Protein AF-A0A1Z8MRK0-F1 (afdb_monomer)

pLDDT: mean 93.32, std 7.3, range [54.5, 98.5]

Mean predicted aligned error: 3.48 Å

Structure (mmCIF, N/CA/C/O backbone):
data_AF-A0A1Z8MRK0-F1
#
_entry.id   AF-A0A1Z8MRK0-F1
#
loop_
_atom_site.group_PDB
_atom_site.id
_atom_site.type_symbol
_atom_site.label_atom_id
_atom_site.label_alt_id
_atom_site.label_comp_id
_atom_site.label_asym_id
_atom_site.label_entity_id
_atom_site.label_seq_id
_atom_site.pdbx_PDB_ins_code
_atom_site.Cartn_x
_atom_site.Cartn_y
_atom_site.Cartn_z
_atom_site.occupancy
_atom_site.B_iso_or_equiv
_atom_site.auth_seq_id
_atom_site.auth_comp_id
_atom_site.auth_asym_id
_atom_site.auth_atom_id
_atom_site.pdbx_PDB_model_num
ATOM 1 N N . GLU A 1 1 ? 5.544 4.810 13.541 1.00 62.00 1 GLU A N 1
ATOM 2 C CA . GLU A 1 1 ? 4.355 5.685 13.373 1.00 62.00 1 GLU A CA 1
ATOM 3 C C . GLU A 1 1 ? 3.228 5.162 14.266 1.00 62.00 1 GLU A C 1
ATOM 5 O O . GLU A 1 1 ? 3.215 3.973 14.535 1.00 62.00 1 GLU A O 1
ATOM 10 N N . GLY A 1 2 ? 2.352 6.009 14.820 1.00 85.94 2 GLY A N 1
ATOM 11 C CA . GLY A 1 2 ? 1.358 5.625 15.846 1.00 85.94 2 GLY A CA 1
ATOM 12 C C . GLY A 1 2 ? 0.145 4.829 15.343 1.00 85.94 2 GLY A C 1
ATOM 13 O O . GLY A 1 2 ? -0.952 5.035 15.851 1.00 85.94 2 GLY A O 1
ATOM 14 N N . VAL A 1 3 ? 0.339 3.985 14.330 1.00 91.44 3 VAL A N 1
ATOM 15 C CA . VAL A 1 3 ? -0.700 3.213 13.640 1.00 91.44 3 VAL A CA 1
ATOM 16 C C . VAL A 1 3 ? -0.218 1.774 13.502 1.00 91.44 3 VAL A C 1
ATOM 18 O O . VAL A 1 3 ? 0.935 1.555 13.130 1.00 91.44 3 VAL A O 1
ATOM 21 N N . ALA A 1 4 ? -1.094 0.812 13.773 1.00 93.50 4 ALA A N 1
ATOM 22 C CA . ALA A 1 4 ? -0.835 -0.6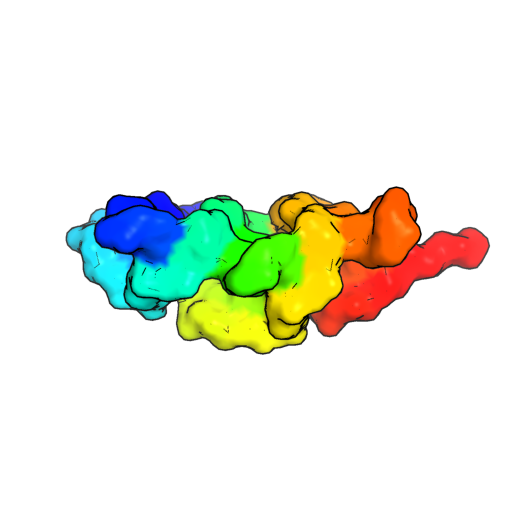11 13.579 1.00 93.50 4 ALA A CA 1
ATOM 23 C C . ALA A 1 4 ? -1.803 -1.188 12.539 1.00 93.50 4 ALA A C 1
ATOM 25 O O . ALA A 1 4 ? -2.945 -0.742 12.439 1.00 93.50 4 ALA A O 1
ATOM 26 N N . HIS A 1 5 ? -1.344 -2.167 11.761 1.00 94.31 5 HIS A N 1
ATOM 27 C CA . HIS A 1 5 ? -2.209 -2.953 10.885 1.00 94.31 5 HIS A CA 1
ATOM 28 C C . HIS A 1 5 ? -2.801 -4.107 11.697 1.00 94.31 5 HIS A C 1
ATOM 30 O O . HIS A 1 5 ? -2.119 -4.692 12.539 1.00 94.31 5 HIS A O 1
ATOM 36 N N . VAL A 1 6 ? -4.076 -4.408 11.475 1.00 97.31 6 VAL A N 1
ATOM 37 C CA . VAL A 1 6 ? -4.813 -5.452 12.196 1.00 97.31 6 VAL A CA 1
ATOM 38 C C . VAL A 1 6 ? -5.628 -6.272 11.209 1.00 97.31 6 VAL A C 1
ATOM 40 O O . VAL A 1 6 ? -6.127 -5.727 10.223 1.00 97.31 6 VAL A O 1
ATOM 43 N N . LYS A 1 7 ? -5.761 -7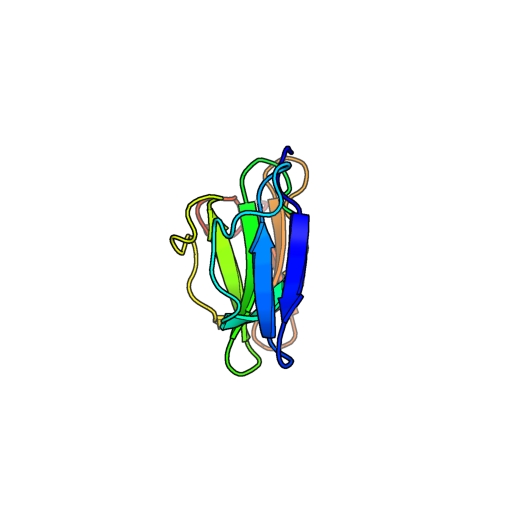.574 11.468 1.00 97.50 7 LYS A N 1
ATOM 44 C CA . LYS A 1 7 ? -6.574 -8.482 10.658 1.00 97.50 7 LYS A CA 1
ATOM 45 C C . LYS A 1 7 ? -7.878 -8.802 11.385 1.00 97.50 7 LYS A C 1
ATOM 47 O O . LYS A 1 7 ? -7.842 -9.305 12.503 1.00 97.50 7 LYS A O 1
ATOM 52 N N . VAL A 1 8 ? -9.009 -8.523 10.742 1.00 96.81 8 VAL A N 1
ATOM 53 C CA . VAL A 1 8 ? -10.367 -8.812 11.234 1.00 96.81 8 VAL A CA 1
ATOM 54 C C . VAL A 1 8 ? -11.131 -9.487 10.098 1.00 96.81 8 VAL A C 1
ATOM 56 O O . VAL A 1 8 ? -11.072 -9.012 8.966 1.00 96.81 8 VAL A O 1
ATOM 59 N N . ASP A 1 9 ? -11.776 -10.621 10.375 1.00 95.50 9 ASP A N 1
ATOM 60 C CA . ASP A 1 9 ? -12.570 -11.391 9.400 1.00 95.50 9 ASP A CA 1
ATOM 61 C C . ASP A 1 9 ? -11.841 -11.678 8.077 1.00 95.50 9 ASP A C 1
ATOM 63 O O . ASP A 1 9 ? -12.386 -11.588 6.980 1.00 95.50 9 ASP A O 1
ATOM 67 N N . GLY A 1 10 ? -10.548 -11.997 8.169 1.00 95.88 10 GLY A N 1
ATOM 68 C CA . GLY A 1 10 ? -9.731 -12.333 7.004 1.00 95.88 10 GLY A CA 1
ATOM 69 C C . GLY A 1 10 ? -9.176 -11.132 6.231 1.00 95.88 10 GLY A C 1
ATOM 70 O O . GLY A 1 10 ? -8.278 -11.332 5.415 1.00 95.88 10 GLY A O 1
ATOM 71 N N . LYS A 1 11 ? -9.620 -9.905 6.523 1.00 98.12 11 LYS A N 1
ATOM 72 C CA . LYS A 1 11 ? -9.170 -8.671 5.866 1.00 98.12 11 LYS A CA 1
ATOM 73 C C . LYS A 1 11 ? -8.317 -7.816 6.795 1.00 98.12 11 LYS A C 1
ATOM 75 O O . LYS A 1 11 ? -8.473 -7.839 8.014 1.00 98.12 11 LYS A O 1
ATOM 80 N N . TRP A 1 12 ? -7.417 -7.038 6.214 1.00 98.25 12 TRP A N 1
ATOM 81 C CA . TRP A 1 12 ? -6.552 -6.114 6.930 1.00 98.25 12 TRP A CA 1
ATOM 82 C C . TRP A 1 12 ? -7.093 -4.690 6.906 1.00 98.25 12 TRP A C 1
ATOM 84 O O . TRP A 1 12 ? -7.596 -4.206 5.888 1.00 98.25 12 TRP A O 1
ATOM 94 N N . GLY A 1 13 ? -6.953 -4.019 8.044 1.00 97.75 13 GLY A N 1
ATOM 95 C CA . GLY A 1 13 ? -7.226 -2.604 8.252 1.00 97.75 13 GLY A CA 1
ATOM 96 C C . GLY A 1 13 ? -6.154 -1.980 9.140 1.00 97.75 13 GLY A C 1
ATOM 97 O O . GLY A 1 13 ? -5.114 -2.588 9.400 1.00 97.75 13 GLY A O 1
ATOM 98 N N . TYR A 1 14 ? -6.411 -0.768 9.623 1.00 98.06 14 TYR A N 1
ATOM 99 C CA . TYR A 1 14 ? -5.470 -0.024 10.455 1.00 98.06 14 TYR A CA 1
ATOM 100 C C . TYR A 1 14 ? -6.160 0.597 11.661 1.00 98.06 14 TYR A C 1
ATOM 102 O O . TYR A 1 14 ? -7.234 1.185 11.526 1.00 98.06 14 TYR A O 1
ATOM 110 N N . ILE A 1 15 ? -5.506 0.513 12.816 1.00 96.94 15 ILE A N 1
ATOM 111 C CA . ILE A 1 15 ? -5.970 1.050 14.097 1.00 96.94 15 ILE A CA 1
ATOM 112 C C . ILE A 1 15 ? -4.969 2.053 14.671 1.00 96.94 15 ILE A C 1
ATOM 114 O O . ILE A 1 15 ? -3.761 1.967 14.427 1.00 96.94 15 ILE A O 1
ATOM 118 N N . ASP A 1 16 ? -5.473 3.012 15.441 1.00 94.62 16 ASP A N 1
ATOM 119 C CA . ASP A 1 16 ? -4.647 3.884 16.271 1.00 94.62 16 ASP A CA 1
ATOM 120 C C . ASP A 1 16 ? -4.211 3.187 17.577 1.00 94.62 16 ASP A C 1
ATOM 122 O O . ASP A 1 16 ? -4.545 2.032 17.847 1.00 94.62 16 ASP A O 1
ATOM 126 N N . ARG A 1 17 ? -3.461 3.907 18.421 1.00 92.94 17 ARG A N 1
ATOM 127 C CA . ARG A 1 17 ? -2.975 3.403 19.721 1.00 92.94 17 ARG A CA 1
ATOM 128 C C . ARG A 1 17 ? -4.080 3.091 20.734 1.00 92.94 17 ARG A C 1
ATOM 130 O O . ARG A 1 17 ? -3.803 2.415 21.717 1.00 92.94 17 ARG A O 1
ATOM 137 N N . THR A 1 18 ? -5.289 3.604 20.528 1.00 95.56 18 THR A N 1
ATOM 138 C CA . THR A 1 18 ? -6.454 3.315 21.377 1.00 95.56 18 THR A CA 1
ATOM 139 C C . THR A 1 18 ? -7.187 2.050 20.931 1.00 95.56 18 THR A C 1
ATOM 141 O O . THR A 1 18 ? -8.089 1.593 21.623 1.00 95.56 18 THR A O 1
ATOM 144 N N . GLY A 1 19 ? -6.801 1.474 19.785 1.00 93.44 19 GLY A N 1
ATOM 145 C CA . GLY A 1 19 ? -7.490 0.348 19.163 1.00 93.44 19 GLY A CA 1
ATOM 146 C C . GLY A 1 19 ? -8.628 0.768 18.233 1.00 93.44 19 GLY A C 1
ATOM 147 O O . GLY A 1 19 ? -9.319 -0.091 17.690 1.00 93.44 19 GLY A O 1
ATOM 148 N N . LYS A 1 20 ? -8.835 2.071 18.008 1.00 95.50 20 LYS A N 1
ATOM 149 C CA . LYS A 1 20 ? -9.883 2.556 17.108 1.00 95.50 20 LYS A CA 1
ATOM 150 C C . LYS A 1 20 ? -9.439 2.418 15.657 1.00 95.50 20 LYS A C 1
ATOM 152 O O . LYS A 1 20 ? -8.335 2.825 15.300 1.00 95.50 20 LYS A O 1
ATOM 157 N N . HIS A 1 21 ? -10.323 1.907 14.802 1.00 95.19 21 HIS A N 1
ATOM 158 C CA . HIS A 1 21 ? -10.078 1.841 13.363 1.00 95.19 21 HIS A CA 1
ATOM 159 C C . HIS A 1 21 ? -9.898 3.240 12.761 1.00 95.19 21 HIS A C 1
ATOM 161 O O . HIS A 1 21 ? -10.785 4.091 12.836 1.00 95.19 21 HIS A O 1
ATOM 167 N N . ILE A 1 22 ? -8.742 3.447 12.132 1.00 95.62 22 ILE A N 1
ATOM 168 C CA . ILE A 1 22 ? -8.475 4.558 11.212 1.00 95.62 22 ILE A CA 1
ATOM 169 C C . ILE A 1 22 ? -8.930 4.155 9.808 1.00 95.62 22 ILE A C 1
ATOM 171 O O . ILE A 1 22 ? -9.511 4.955 9.080 1.00 95.62 22 ILE A O 1
ATOM 175 N N . ILE A 1 23 ? -8.665 2.901 9.434 1.00 96.75 23 ILE A N 1
ATOM 176 C CA . ILE A 1 23 ? -9.083 2.313 8.166 1.00 96.75 23 ILE A CA 1
ATOM 177 C C . ILE A 1 23 ? -9.723 0.966 8.489 1.00 96.75 23 ILE A C 1
ATOM 179 O O . ILE A 1 23 ? -9.106 0.111 9.131 1.00 96.75 23 ILE A O 1
ATOM 183 N N . ASN A 1 24 ? -10.966 0.784 8.054 1.00 96.75 24 ASN A N 1
ATOM 184 C CA . ASN A 1 24 ? -11.680 -0.475 8.241 1.00 96.75 24 ASN A CA 1
ATOM 185 C C . ASN A 1 24 ? -10.965 -1.618 7.516 1.00 96.75 24 ASN A C 1
ATOM 187 O O . ASN A 1 24 ? -10.285 -1.401 6.509 1.00 96.75 24 ASN A O 1
ATOM 191 N N . SER A 1 25 ? -11.136 -2.833 8.032 1.00 96.88 25 SER A N 1
ATOM 192 C CA . SER A 1 25 ? -10.586 -4.038 7.422 1.00 96.88 25 SER A CA 1
ATOM 193 C C . SER A 1 25 ? -11.208 -4.267 6.047 1.00 96.88 25 SER A C 1
ATOM 195 O O . SER A 1 25 ? -12.384 -4.594 5.939 1.00 96.88 25 SER A O 1
ATOM 197 N N . GLN A 1 26 ? -10.421 -4.050 4.995 1.00 97.00 26 GLN A N 1
ATOM 198 C CA . GLN A 1 26 ? -10.875 -4.140 3.601 1.00 97.00 26 GLN A CA 1
ATOM 199 C C . GLN A 1 26 ? -9.803 -4.689 2.649 1.00 97.00 26 GLN A C 1
ATOM 201 O O . GLN A 1 26 ? -10.124 -5.089 1.534 1.00 97.00 26 GLN A O 1
ATOM 206 N N . PHE A 1 27 ? -8.538 -4.728 3.078 1.00 98.19 27 PHE A N 1
ATOM 207 C CA . PHE A 1 27 ? -7.417 -5.166 2.247 1.00 98.19 27 PHE A CA 1
ATOM 208 C C . PHE A 1 27 ? -7.175 -6.671 2.386 1.00 98.19 27 PHE A C 1
ATOM 210 O O . PHE A 1 27 ? -7.371 -7.243 3.457 1.00 98.19 27 PHE A O 1
ATOM 217 N N . ASP A 1 28 ? -6.711 -7.319 1.324 1.00 98.19 28 ASP A N 1
ATOM 218 C CA . ASP A 1 28 ? -6.278 -8.722 1.369 1.00 98.19 28 ASP A CA 1
ATOM 219 C C . ASP A 1 28 ? -4.995 -8.879 2.187 1.00 98.19 28 ASP A C 1
ATOM 221 O O . ASP A 1 28 ? -4.842 -9.822 2.961 1.00 98.19 28 ASP A O 1
ATOM 225 N N . GLU A 1 29 ? -4.091 -7.911 2.036 1.00 98.12 29 GLU A N 1
ATOM 226 C CA . GLU A 1 29 ? -2.837 -7.775 2.771 1.00 98.12 29 GLU A CA 1
ATOM 227 C C . GLU A 1 29 ? -2.540 -6.288 2.990 1.00 98.12 29 GLU A C 1
ATOM 229 O O . GLU A 1 29 ? -2.942 -5.433 2.196 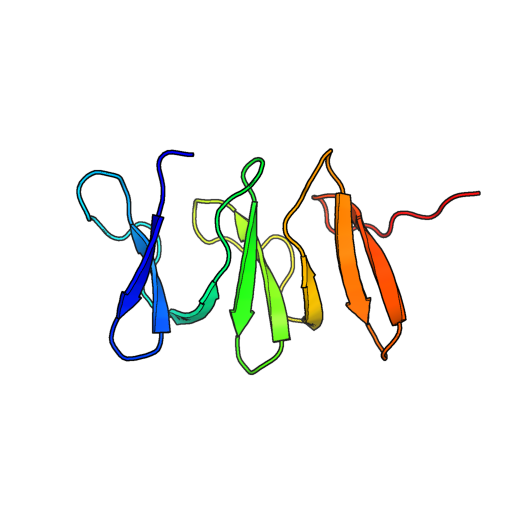1.00 98.12 29 GLU A O 1
ATOM 234 N N . ALA A 1 30 ? -1.833 -5.967 4.068 1.00 97.81 30 ALA A N 1
ATOM 235 C CA . ALA A 1 30 ? -1.478 -4.599 4.415 1.00 97.81 30 ALA A CA 1
ATOM 236 C C . ALA A 1 30 ? -0.095 -4.565 5.067 1.00 97.81 30 ALA A C 1
ATOM 238 O O . ALA A 1 30 ? 0.165 -5.305 6.015 1.00 97.81 30 ALA A O 1
ATOM 239 N N . GLY A 1 31 ? 0.786 -3.703 4.567 1.00 96.75 31 GLY A N 1
ATOM 240 C CA . GLY A 1 31 ? 2.082 -3.435 5.177 1.00 96.75 31 GLY A CA 1
ATOM 241 C C . GLY A 1 31 ? 1.993 -2.413 6.307 1.00 96.75 31 GLY A C 1
ATOM 242 O O . GLY A 1 31 ? 0.993 -1.708 6.480 1.00 96.75 31 GLY A O 1
ATOM 243 N N . HIS A 1 32 ? 3.075 -2.299 7.074 1.00 95.31 32 HIS A N 1
ATOM 244 C CA . HIS A 1 32 ? 3.232 -1.212 8.032 1.00 95.31 32 HIS A CA 1
ATOM 245 C C . HIS A 1 32 ? 3.383 0.127 7.298 1.00 95.31 32 HIS A C 1
ATOM 247 O O . HIS A 1 32 ? 3.868 0.187 6.167 1.00 95.31 32 HIS A O 1
ATOM 253 N N . PHE A 1 33 ? 2.979 1.214 7.953 1.00 95.19 33 PHE A N 1
ATOM 254 C CA . PHE A 1 33 ? 3.341 2.539 7.467 1.00 95.19 33 PHE A CA 1
ATOM 255 C C . PHE A 1 33 ? 4.854 2.728 7.600 1.00 95.19 33 PHE A C 1
ATOM 257 O O . PHE A 1 33 ? 5.430 2.388 8.635 1.00 95.19 33 PHE A O 1
ATOM 264 N N . SER A 1 34 ? 5.459 3.257 6.537 1.00 94.25 34 SER A N 1
ATOM 265 C CA . SER A 1 34 ? 6.816 3.786 6.504 1.00 94.25 34 SER A CA 1
ATOM 266 C C . SER A 1 34 ? 6.786 5.138 5.799 1.00 94.25 34 SER A C 1
ATOM 268 O O . SER A 1 34 ? 6.206 5.296 4.721 1.00 94.25 34 SER A O 1
ATOM 270 N N . GLU A 1 35 ? 7.376 6.145 6.435 1.00 93.19 35 GLU A N 1
ATOM 271 C CA . GLU A 1 35 ? 7.448 7.515 5.928 1.00 93.19 35 GLU A CA 1
ATOM 272 C C . GLU A 1 35 ? 6.097 8.099 5.445 1.00 93.19 35 GLU A C 1
ATOM 274 O O . GLU A 1 35 ? 6.038 8.837 4.452 1.00 93.19 35 GLU A O 1
ATOM 279 N N . GLY A 1 36 ? 5.006 7.767 6.145 1.00 93.44 36 GLY A N 1
ATOM 280 C CA . GLY A 1 36 ? 3.650 8.235 5.856 1.00 93.44 36 GLY A CA 1
ATOM 281 C C . GLY A 1 36 ? 2.853 7.403 4.847 1.00 93.44 36 GLY A C 1
ATOM 282 O O . GLY A 1 36 ? 1.693 7.741 4.596 1.00 93.44 36 GLY A O 1
ATOM 283 N N . VAL A 1 37 ? 3.436 6.333 4.297 1.00 94.69 37 VAL A N 1
ATOM 284 C CA . VAL A 1 37 ? 2.857 5.522 3.216 1.00 94.69 37 VAL A CA 1
ATOM 285 C C . VAL A 1 37 ? 2.872 4.040 3.586 1.00 94.69 37 VAL A C 1
ATOM 287 O O . VAL A 1 37 ? 3.827 3.565 4.192 1.00 94.69 37 VAL A O 1
ATOM 290 N N . ALA A 1 38 ? 1.832 3.299 3.217 1.00 96.94 38 ALA A N 1
ATOM 291 C CA . ALA A 1 38 ? 1.805 1.841 3.332 1.00 96.94 38 ALA A CA 1
ATOM 292 C C . ALA A 1 38 ? 1.427 1.205 1.993 1.00 96.94 38 ALA A C 1
ATOM 294 O O . ALA A 1 38 ? 0.604 1.754 1.255 1.00 96.94 38 ALA A O 1
ATOM 295 N N . ASN A 1 39 ? 2.021 0.052 1.689 1.00 97.81 39 ASN A N 1
ATOM 296 C CA . ASN A 1 39 ? 1.576 -0.816 0.607 1.00 97.81 39 ASN A CA 1
ATOM 297 C C . ASN A 1 39 ? 0.383 -1.659 1.080 1.00 97.81 39 ASN A C 1
ATOM 299 O O . ASN A 1 39 ? 0.394 -2.214 2.177 1.00 97.81 39 ASN A O 1
ATOM 303 N N . VAL A 1 40 ? -0.647 -1.766 0.248 1.00 98.44 40 VAL A N 1
ATOM 304 C CA . VAL A 1 40 ? -1.843 -2.574 0.523 1.00 98.44 40 VAL A CA 1
ATOM 305 C C . VAL A 1 40 ? -2.224 -3.379 -0.703 1.00 98.44 40 VAL A C 1
ATOM 307 O O . VAL A 1 40 ? -1.978 -2.946 -1.832 1.00 98.44 40 VAL A O 1
ATOM 310 N N . LYS A 1 41 ? -2.830 -4.542 -0.480 1.00 98.50 41 LYS A N 1
ATOM 311 C CA . LYS A 1 41 ? -3.248 -5.463 -1.531 1.00 98.50 41 LYS A CA 1
ATOM 312 C C . LYS A 1 41 ? -4.766 -5.548 -1.602 1.00 98.50 41 LYS A C 1
ATOM 314 O O . LYS A 1 41 ? -5.423 -5.703 -0.573 1.00 98.50 41 LYS A O 1
ATOM 319 N N . VAL A 1 42 ? -5.306 -5.45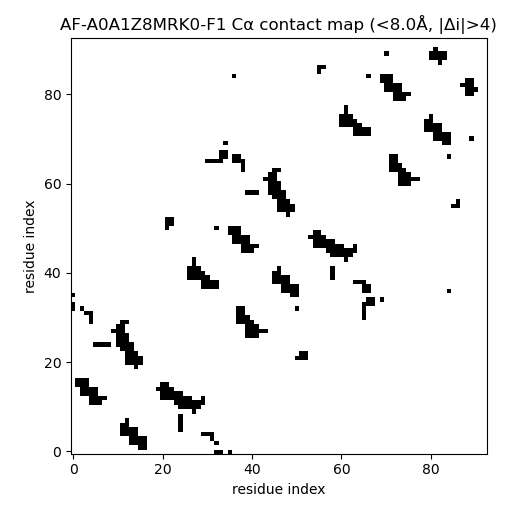0 -2.810 1.00 98.31 42 VAL A N 1
ATOM 320 C CA . VAL A 1 42 ? -6.731 -5.632 -3.112 1.00 98.31 42 VAL A CA 1
ATOM 321 C C . VAL A 1 42 ? -6.839 -6.406 -4.414 1.00 98.31 42 VAL A C 1
ATOM 323 O O . VAL A 1 42 ? -6.153 -6.074 -5.382 1.00 98.31 42 VAL A O 1
ATOM 326 N N . ASP A 1 43 ? -7.672 -7.440 -4.418 1.00 96.69 43 ASP A N 1
ATOM 327 C CA . ASP A 1 43 ? -7.934 -8.312 -5.563 1.00 96.69 43 ASP A CA 1
ATOM 328 C C . ASP A 1 43 ? -6.633 -8.848 -6.184 1.00 96.69 43 ASP A C 1
ATOM 330 O O . ASP A 1 43 ? -6.441 -8.897 -7.399 1.00 96.69 43 ASP A O 1
ATOM 334 N N . GLY A 1 44 ? -5.684 -9.215 -5.318 1.00 96.12 44 GLY A N 1
ATOM 335 C CA . GLY A 1 44 ? -4.400 -9.786 -5.724 1.00 96.12 44 GLY A CA 1
ATOM 336 C C . GLY A 1 44 ? -3.3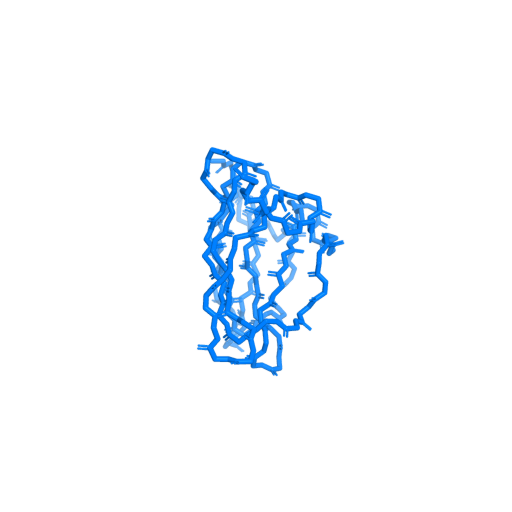37 -8.782 -6.185 1.00 96.12 44 GLY A C 1
ATOM 337 O O . GLY A 1 44 ? -2.194 -9.191 -6.381 1.00 96.12 44 GLY A O 1
ATOM 338 N N . LYS A 1 45 ? -3.657 -7.489 -6.311 1.00 97.81 45 LYS A N 1
ATOM 339 C CA . LYS A 1 45 ? -2.718 -6.447 -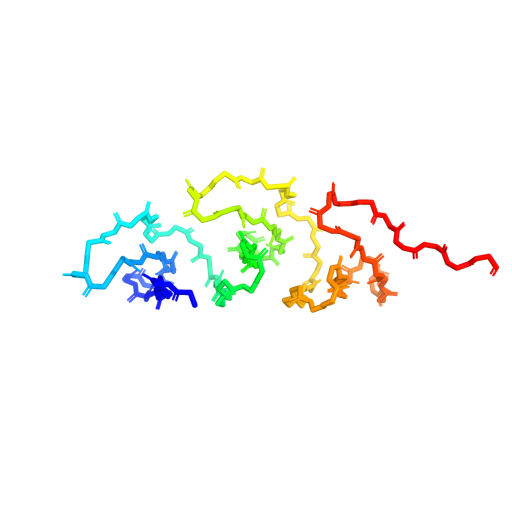6.756 1.00 97.81 45 LYS A CA 1
ATOM 340 C C . LYS A 1 45 ? -2.324 -5.514 -5.623 1.00 97.81 45 LYS A C 1
ATOM 342 O O . LYS A 1 45 ? -3.125 -5.211 -4.746 1.00 97.81 45 LYS A O 1
ATOM 347 N N . TRP A 1 46 ? -1.092 -5.022 -5.666 1.00 98.12 46 TRP A N 1
ATOM 348 C CA . TRP A 1 46 ? -0.559 -4.070 -4.699 1.00 98.12 46 TRP A CA 1
ATOM 349 C C . TRP A 1 46 ? -0.699 -2.624 -5.172 1.00 98.12 46 TRP A C 1
ATOM 351 O O . TRP A 1 46 ? -0.512 -2.306 -6.350 1.00 98.12 46 TRP A O 1
ATOM 361 N N . GLY A 1 47 ? -1.006 -1.743 -4.225 1.00 97.38 47 GLY A N 1
ATOM 362 C CA . GLY A 1 47 ? -1.025 -0.290 -4.364 1.00 97.38 47 GLY A CA 1
ATOM 363 C C . GLY A 1 47 ? -0.497 0.378 -3.096 1.00 97.38 47 GLY A C 1
ATOM 364 O O . GLY A 1 47 ? 0.013 -0.292 -2.199 1.00 97.38 47 GLY A O 1
ATOM 365 N N . TYR A 1 48 ? -0.635 1.699 -3.011 1.00 97.75 48 TYR A N 1
ATOM 366 C CA . TYR A 1 48 ? -0.116 2.491 -1.896 1.00 97.75 48 TYR A CA 1
ATOM 367 C C . TYR A 1 48 ? -1.147 3.482 -1.381 1.00 97.75 48 TYR A C 1
ATOM 369 O O . TYR A 1 48 ? -1.840 4.133 -2.168 1.00 97.75 48 TYR A O 1
ATOM 377 N N . ILE A 1 49 ? -1.206 3.636 -0.061 1.00 96.81 49 ILE A N 1
ATOM 378 C CA . ILE A 1 49 ? -2.130 4.537 0.629 1.00 96.81 49 ILE A CA 1
ATOM 379 C C . ILE A 1 49 ? -1.402 5.468 1.599 1.00 96.81 49 ILE A C 1
ATOM 381 O O . ILE A 1 49 ? -0.365 5.124 2.170 1.00 96.81 49 ILE A O 1
ATOM 385 N N . TYR A 1 50 ? -1.992 6.638 1.829 1.00 94.44 50 TYR A N 1
ATOM 386 C CA . TYR A 1 50 ? -1.674 7.487 2.974 1.00 94.44 50 TYR A CA 1
ATOM 387 C C . TYR A 1 50 ? -2.308 6.938 4.262 1.00 94.44 50 TYR A C 1
ATOM 389 O O . TYR A 1 50 ? -3.247 6.143 4.226 1.00 94.44 50 TYR A O 1
ATOM 397 N N . LYS A 1 51 ? -1.870 7.446 5.422 1.00 93.25 51 LYS A N 1
ATOM 398 C CA . LYS A 1 51 ? -2.436 7.101 6.747 1.00 93.25 51 LYS A CA 1
ATOM 399 C C . LYS A 1 51 ? -3.940 7.319 6.893 1.00 93.25 51 LYS A C 1
ATOM 401 O O . LYS A 1 51 ? -4.564 6.679 7.728 1.00 93.25 51 LYS A O 1
ATOM 406 N N . ASN A 1 52 ? -4.518 8.218 6.101 1.00 92.38 52 ASN A N 1
ATOM 407 C CA . ASN A 1 52 ? -5.959 8.475 6.082 1.00 92.38 52 ASN A CA 1
ATOM 408 C C . ASN A 1 52 ? -6.742 7.502 5.177 1.00 92.38 52 ASN A C 1
ATOM 410 O O . ASN A 1 52 ? -7.930 7.711 4.955 1.00 92.38 52 ASN A O 1
ATOM 414 N N . GLY A 1 53 ? -6.082 6.490 4.603 1.00 94.56 53 GLY A N 1
ATOM 415 C CA . GLY A 1 53 ? -6.695 5.487 3.732 1.00 94.56 53 GLY A CA 1
ATOM 416 C C . GLY A 1 53 ? -6.849 5.907 2.271 1.00 94.56 53 GLY A C 1
ATOM 417 O O . GLY A 1 53 ? -7.275 5.094 1.455 1.00 94.56 53 GLY A O 1
ATOM 418 N N . LYS A 1 54 ? -6.495 7.145 1.899 1.00 95.50 54 LYS A N 1
ATOM 419 C CA . LYS A 1 54 ? -6.549 7.578 0.496 1.00 95.50 54 LYS A CA 1
ATOM 420 C C . LYS A 1 54 ? -5.442 6.911 -0.311 1.00 95.50 54 LYS A C 1
ATOM 422 O O . LYS A 1 54 ? -4.276 6.955 0.084 1.00 95.50 54 LYS A O 1
ATOM 427 N N . TYR A 1 55 ? -5.804 6.369 -1.470 1.00 95.62 55 TYR A N 1
ATOM 428 C CA . TYR A 1 55 ? -4.838 5.852 -2.431 1.00 95.62 55 TYR A CA 1
ATOM 429 C C . TYR A 1 55 ? -3.951 6.965 -2.977 1.00 95.62 55 TYR A C 1
ATOM 431 O O . TYR A 1 55 ? -4.434 7.979 -3.476 1.00 95.62 55 TYR A O 1
ATOM 439 N N . ILE A 1 56 ? -2.652 6.710 -2.913 1.00 94.94 56 ILE A N 1
ATOM 440 C CA . ILE A 1 56 ? -1.627 7.399 -3.692 1.00 94.94 56 ILE A CA 1
ATOM 441 C C . ILE A 1 56 ? -1.564 6.747 -5.069 1.00 94.94 56 ILE A C 1
ATOM 443 O O . ILE A 1 56 ? -1.620 7.412 -6.097 1.00 94.94 56 ILE A O 1
ATOM 447 N N . ILE A 1 57 ? -1.496 5.415 -5.065 1.00 94.38 57 ILE A N 1
ATOM 448 C CA . ILE A 1 57 ? -1.417 4.578 -6.253 1.00 94.38 57 ILE A CA 1
ATOM 449 C C . ILE A 1 57 ? -2.432 3.464 -6.065 1.00 94.38 57 ILE A C 1
ATOM 451 O O . ILE A 1 57 ? -2.361 2.712 -5.090 1.00 94.38 57 ILE A O 1
ATOM 455 N N . ARG A 1 58 ? -3.398 3.371 -6.980 1.00 96.06 58 ARG A N 1
ATOM 456 C CA . ARG A 1 58 ? -4.393 2.295 -6.941 1.00 96.06 58 ARG A CA 1
ATOM 457 C C . ARG A 1 58 ? -3.713 0.932 -7.144 1.00 96.06 58 ARG A C 1
ATOM 459 O O . ARG A 1 58 ? -2.702 0.888 -7.850 1.00 96.06 58 ARG A O 1
ATOM 466 N N . PRO A 1 59 ? -4.264 -0.149 -6.559 1.00 97.25 59 PRO A N 1
ATOM 467 C CA . PRO A 1 59 ? -3.770 -1.507 -6.741 1.00 97.25 59 PRO A CA 1
ATOM 468 C C . PRO A 1 59 ? -3.593 -1.853 -8.220 1.00 97.25 59 PRO A C 1
ATOM 470 O O . PRO A 1 59 ? -4.558 -1.848 -8.979 1.00 97.25 59 PRO A O 1
ATOM 473 N N . GLN A 1 6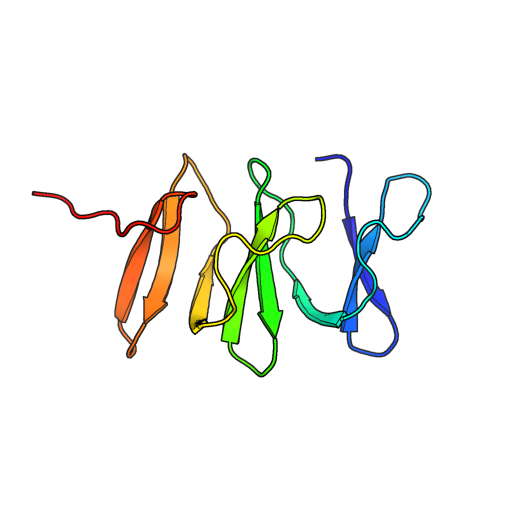0 ? -2.350 -2.090 -8.635 1.00 95.88 60 GLN A N 1
ATOM 474 C CA . GLN A 1 60 ? -2.010 -2.419 -10.026 1.00 95.88 60 G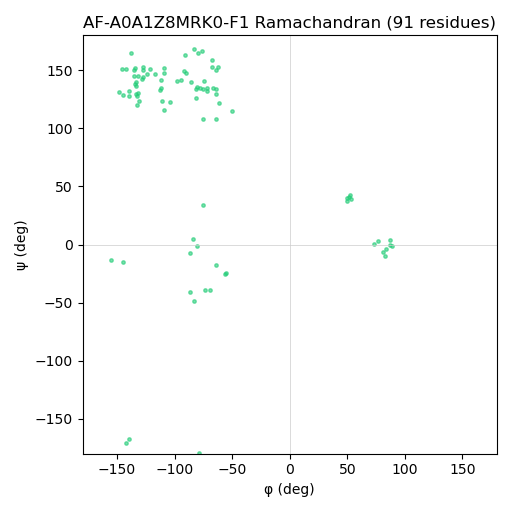LN A CA 1
ATOM 475 C C . GLN A 1 60 ? -0.705 -3.221 -10.166 1.00 95.88 60 GLN A C 1
ATOM 477 O O . GLN A 1 60 ? -0.445 -3.777 -11.230 1.00 95.88 60 GLN A O 1
ATOM 482 N N . PHE A 1 61 ? 0.112 -3.302 -9.111 1.00 95.88 61 PHE A N 1
ATOM 483 C CA . PHE A 1 61 ? 1.407 -3.983 -9.132 1.00 95.88 61 PHE A CA 1
ATOM 484 C C . PHE A 1 61 ? 1.289 -5.448 -8.708 1.00 95.88 61 PHE A C 1
ATOM 486 O O . PHE A 1 61 ? 0.437 -5.793 -7.890 1.00 95.88 61 PHE A O 1
ATOM 493 N N . ASP A 1 62 ? 2.157 -6.308 -9.238 1.00 96.38 62 ASP A N 1
ATOM 494 C CA . ASP A 1 62 ? 2.201 -7.728 -8.861 1.00 96.38 62 ASP A CA 1
ATOM 495 C C . ASP A 1 62 ? 2.800 -7.915 -7.463 1.00 96.38 62 ASP A C 1
ATOM 497 O O . ASP A 1 62 ? 2.322 -8.720 -6.667 1.00 96.38 62 ASP A O 1
ATOM 501 N N . GLU A 1 63 ? 3.827 -7.126 -7.151 1.00 97.00 63 GLU A N 1
ATOM 502 C CA . GLU A 1 63 ? 4.497 -7.077 -5.852 1.00 97.00 63 GLU A CA 1
ATOM 503 C C . GLU A 1 63 ? 4.880 -5.626 -5.536 1.00 97.00 63 GLU A C 1
ATOM 505 O O . GLU A 1 63 ? 5.125 -4.826 -6.446 1.00 97.00 63 GLU A O 1
ATOM 510 N N . ALA A 1 64 ? 4.934 -5.284 -4.249 1.00 97.38 64 ALA A N 1
ATOM 511 C CA . ALA A 1 64 ? 5.292 -3.952 -3.776 1.00 97.38 64 ALA A CA 1
ATOM 512 C C . ALA A 1 64 ? 6.009 -4.024 -2.425 1.00 97.38 64 ALA A C 1
ATOM 514 O O . ALA A 1 64 ? 5.519 -4.657 -1.490 1.00 97.38 64 ALA A O 1
ATOM 515 N N . SER A 1 65 ? 7.141 -3.335 -2.311 1.00 96.62 65 SER A N 1
ATOM 516 C CA . SER A 1 65 ? 7.872 -3.134 -1.059 1.00 96.62 65 SER A CA 1
ATOM 517 C C . SER A 1 65 ? 7.411 -1.859 -0.345 1.00 96.62 65 SER A C 1
ATOM 519 O O . SER A 1 65 ? 6.789 -0.978 -0.949 1.00 96.62 65 SER A O 1
ATOM 521 N N . TYR A 1 66 ? 7.740 -1.741 0.943 1.00 94.38 66 TYR A N 1
ATOM 522 C CA . TYR A 1 66 ? 7.570 -0.497 1.693 1.00 94.38 66 TYR A CA 1
ATOM 523 C C . TYR A 1 66 ? 8.521 0.595 1.174 1.00 94.38 66 TYR A C 1
ATOM 525 O O . TYR A 1 66 ? 9.531 0.304 0.531 1.00 94.38 66 TYR A O 1
ATOM 533 N N . PHE A 1 67 ? 8.186 1.858 1.448 1.00 93.88 67 PHE A N 1
ATOM 534 C CA . PHE A 1 67 ? 9.054 2.987 1.119 1.00 93.88 67 PHE A CA 1
ATOM 535 C C . PHE A 1 67 ? 10.227 3.088 2.094 1.00 93.88 67 PHE A C 1
ATOM 537 O O . PHE A 1 67 ? 10.027 3.040 3.311 1.00 93.88 67 PHE A O 1
ATOM 544 N N . LEU A 1 68 ? 11.424 3.276 1.543 1.00 92.69 68 LEU A N 1
ATOM 545 C CA . LEU A 1 68 ? 12.658 3.553 2.267 1.00 92.69 68 LEU A CA 1
ATOM 546 C C . LEU A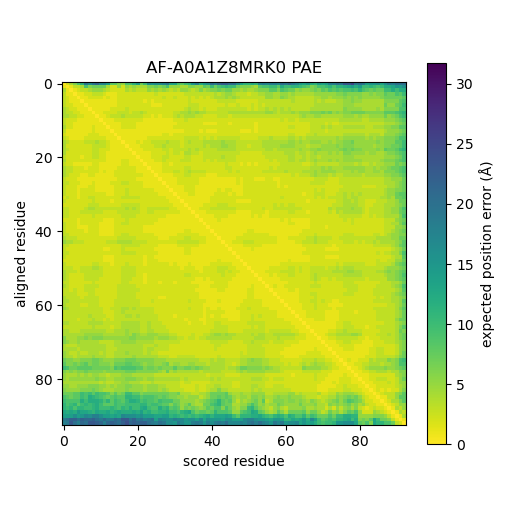 1 68 ? 13.463 4.607 1.496 1.00 92.69 68 LEU A C 1
ATOM 548 O O . LEU A 1 68 ? 13.676 4.472 0.292 1.00 92.69 68 LEU A O 1
ATOM 552 N N . GLU A 1 69 ? 13.867 5.672 2.183 1.00 91.75 69 GLU A N 1
ATOM 553 C CA . GLU A 1 69 ? 14.584 6.817 1.610 1.00 91.75 69 GLU A CA 1
ATOM 554 C C . GLU A 1 69 ? 13.852 7.428 0.399 1.00 91.75 69 GLU A C 1
ATOM 556 O O . GLU A 1 69 ? 14.444 7.826 -0.604 1.00 91.75 69 GLU A O 1
ATOM 561 N N . GLY A 1 70 ? 12.518 7.496 0.476 1.00 92.56 70 GLY A N 1
ATOM 562 C CA . GLY A 1 70 ? 11.683 8.064 -0.587 1.00 92.56 70 GLY A CA 1
ATOM 563 C C . GLY A 1 70 ? 11.460 7.174 -1.815 1.00 92.56 70 GLY A C 1
ATOM 564 O O . GLY A 1 70 ? 10.766 7.611 -2.740 1.00 92.56 70 GLY A O 1
ATOM 565 N N . VAL A 1 71 ? 11.975 5.940 -1.822 1.00 94.50 71 VAL A N 1
ATOM 566 C CA . VAL A 1 71 ? 11.872 4.993 -2.943 1.00 94.50 71 VAL A CA 1
ATOM 567 C C . VAL A 1 71 ? 11.232 3.677 -2.489 1.00 94.50 71 VAL A C 1
ATOM 569 O O . VAL A 1 71 ? 11.421 3.240 -1.358 1.00 94.50 71 VAL A O 1
ATOM 572 N N . ALA A 1 72 ? 10.467 3.030 -3.368 1.00 96.31 72 ALA A N 1
ATOM 573 C CA . ALA A 1 72 ? 9.963 1.674 -3.162 1.00 96.31 72 ALA A CA 1
ATOM 574 C C . ALA A 1 72 ? 10.200 0.804 -4.399 1.00 96.31 72 ALA A C 1
ATOM 576 O O . ALA A 1 72 ? 10.130 1.284 -5.533 1.00 96.31 72 ALA A O 1
ATOM 577 N N . GLY A 1 73 ? 10.474 -0.481 -4.175 1.00 96.62 73 GLY A N 1
ATOM 578 C CA . GLY A 1 73 ? 10.509 -1.493 -5.226 1.00 96.62 73 GLY A CA 1
ATOM 579 C C . GLY A 1 73 ? 9.101 -1.982 -5.554 1.00 96.62 73 GLY A C 1
ATOM 580 O O . GLY A 1 73 ? 8.326 -2.292 -4.652 1.00 96.62 73 GLY A O 1
ATOM 581 N N . ILE A 1 74 ? 8.777 -2.075 -6.837 1.00 96.25 74 ILE A N 1
ATOM 582 C CA . ILE A 1 74 ? 7.521 -2.635 -7.341 1.00 96.25 74 ILE A CA 1
ATOM 583 C C . ILE A 1 74 ? 7.804 -3.585 -8.496 1.00 96.25 74 ILE A C 1
ATOM 585 O O . ILE A 1 74 ? 8.786 -3.419 -9.223 1.00 96.25 74 ILE A O 1
ATOM 589 N N . LYS A 1 75 ? 6.933 -4.573 -8.684 1.00 95.50 75 LYS A N 1
ATOM 590 C CA . LYS A 1 75 ? 7.008 -5.513 -9.802 1.00 95.50 75 LYS A CA 1
ATOM 591 C C . LYS A 1 75 ? 5.857 -5.274 -10.769 1.00 95.50 75 LYS A C 1
ATOM 593 O O . LYS A 1 75 ? 4.691 -5.294 -10.374 1.00 95.50 75 LYS A O 1
ATOM 598 N N . VAL A 1 76 ? 6.215 -5.030 -12.027 1.00 89.12 76 VAL A N 1
ATOM 599 C CA . VAL A 1 76 ? 5.290 -4.813 -13.147 1.00 89.12 76 VAL A CA 1
ATOM 600 C C . VAL A 1 76 ? 5.763 -5.664 -14.311 1.00 89.12 76 VAL A C 1
ATOM 602 O O . VAL A 1 76 ? 6.943 -5.613 -14.667 1.00 89.12 76 VAL A O 1
ATOM 605 N N . ASP A 1 77 ? 4.859 -6.463 -14.874 1.00 89.00 77 ASP A N 1
ATOM 606 C CA . ASP A 1 77 ? 5.134 -7.380 -15.986 1.00 89.00 77 ASP A CA 1
ATOM 607 C C . ASP A 1 77 ? 6.337 -8.294 -15.702 1.00 89.00 77 ASP A C 1
ATOM 609 O O . ASP A 1 77 ? 7.242 -8.475 -16.521 1.00 89.00 77 ASP A O 1
ATOM 613 N N . GLY A 1 78 ? 6.401 -8.814 -14.473 1.00 90.81 78 GLY A N 1
ATOM 614 C CA . GLY A 1 78 ? 7.474 -9.702 -14.025 1.00 90.81 78 GLY A CA 1
ATOM 615 C C . GLY A 1 78 ? 8.831 -9.032 -13.770 1.00 90.81 78 GLY A C 1
ATOM 616 O O . GLY A 1 78 ? 9.763 -9.723 -13.359 1.00 90.81 78 GLY A O 1
ATOM 617 N N . LYS A 1 79 ? 8.967 -7.712 -13.958 1.00 93.75 79 LYS A N 1
ATOM 618 C CA . LYS A 1 79 ? 10.229 -6.979 -13.766 1.00 93.75 79 LYS A CA 1
ATOM 619 C C . LYS A 1 79 ? 10.160 -6.036 -12.570 1.00 93.75 79 LYS A C 1
ATOM 621 O O . LYS A 1 79 ? 9.212 -5.266 -12.426 1.00 93.75 79 LYS A O 1
ATOM 626 N N . TRP A 1 80 ? 11.208 -6.062 -11.750 1.00 94.06 80 TRP A N 1
ATOM 627 C CA . TRP A 1 80 ? 11.387 -5.104 -10.664 1.00 94.06 80 TRP A CA 1
ATOM 628 C C . TRP A 1 80 ? 11.758 -3.726 -11.206 1.00 94.06 80 TRP A C 1
ATOM 630 O O . TRP A 1 80 ? 12.612 -3.587 -12.084 1.00 94.06 80 TRP A O 1
ATOM 640 N N . ARG A 1 81 ? 11.101 -2.705 -10.666 1.00 94.38 81 ARG A N 1
ATOM 641 C CA . ARG A 1 81 ? 11.348 -1.288 -10.917 1.00 94.38 81 ARG A CA 1
ATOM 642 C C . ARG A 1 81 ? 11.269 -0.534 -9.598 1.00 94.38 81 ARG A C 1
ATOM 644 O O . ARG A 1 81 ? 10.741 -1.042 -8.613 1.00 94.38 81 ARG A O 1
ATOM 651 N N . TYR A 1 82 ? 11.769 0.691 -9.598 1.00 95.25 82 TYR A N 1
ATOM 652 C CA . TYR A 1 82 ? 11.714 1.568 -8.439 1.00 95.25 82 TYR A CA 1
ATOM 653 C C . TYR A 1 82 ? 10.786 2.742 -8.724 1.00 95.25 82 TYR A C 1
ATOM 655 O O . TYR A 1 82 ? 10.770 3.260 -9.842 1.00 95.25 82 TYR A O 1
ATOM 663 N N . ILE A 1 83 ? 10.022 3.158 -7.721 1.00 94.12 83 ILE A N 1
ATOM 664 C CA . ILE A 1 83 ? 9.137 4.322 -7.784 1.00 94.12 83 ILE A CA 1
ATOM 665 C C . ILE A 1 83 ? 9.413 5.270 -6.621 1.00 94.12 83 ILE A C 1
ATOM 667 O O . ILE A 1 83 ? 9.793 4.845 -5.532 1.00 94.12 83 ILE A O 1
ATOM 671 N N . TYR A 1 84 ? 9.188 6.557 -6.850 1.00 92.25 84 TYR A N 1
ATOM 672 C CA . TYR A 1 84 ? 9.107 7.568 -5.805 1.00 92.25 84 TYR A CA 1
ATOM 673 C C . TYR A 1 84 ? 7.731 7.545 -5.130 1.00 92.25 84 TYR A C 1
ATOM 675 O O . TYR A 1 84 ? 6.758 7.023 -5.676 1.00 92.25 84 TYR A O 1
ATOM 683 N N . LYS A 1 85 ? 7.612 8.185 -3.961 1.00 86.00 85 LYS A N 1
ATOM 684 C CA . LYS A 1 85 ? 6.342 8.280 -3.209 1.00 86.00 85 LYS A CA 1
ATOM 685 C C . LYS A 1 85 ? 5.174 8.885 -3.976 1.00 86.00 85 LYS A C 1
ATOM 687 O O . LYS A 1 85 ? 4.033 8.617 -3.633 1.00 86.00 85 LYS A O 1
ATOM 692 N N . ASN A 1 86 ? 5.440 9.721 -4.973 1.00 80.69 86 ASN A N 1
ATOM 693 C CA . ASN A 1 86 ? 4.405 10.303 -5.828 1.00 80.69 86 ASN A CA 1
ATOM 694 C C . ASN A 1 86 ? 3.925 9.343 -6.936 1.00 80.69 86 ASN A C 1
ATOM 696 O O . ASN A 1 86 ? 3.044 9.710 -7.704 1.00 80.69 86 ASN A O 1
ATOM 700 N N . GLY A 1 87 ? 4.499 8.139 -7.025 1.00 78.06 87 GLY A N 1
ATOM 701 C CA . GLY A 1 87 ? 4.183 7.125 -8.029 1.00 78.06 87 GLY A CA 1
ATOM 702 C C . GLY A 1 87 ? 4.993 7.203 -9.317 1.00 78.06 87 GLY A C 1
ATOM 703 O O . GLY A 1 87 ? 4.841 6.332 -10.170 1.00 78.06 87 GLY A O 1
ATOM 704 N N . ASN A 1 88 ? 5.893 8.179 -9.459 1.00 85.62 88 ASN A N 1
ATOM 705 C CA . ASN A 1 88 ? 6.758 8.266 -10.632 1.00 85.62 88 ASN A CA 1
ATOM 706 C C . ASN A 1 88 ? 7.860 7.207 -10.578 1.00 85.62 88 ASN A C 1
ATOM 708 O O . ASN A 1 88 ? 8.464 6.988 -9.529 1.00 85.62 88 ASN A O 1
ATOM 712 N N . PHE A 1 89 ? 8.184 6.606 -11.721 1.00 84.81 89 PHE A N 1
ATOM 713 C CA . PHE A 1 89 ? 9.326 5.702 -11.828 1.00 84.81 89 PHE A CA 1
ATOM 714 C C . PHE A 1 89 ? 10.648 6.433 -11.562 1.00 84.81 89 PHE A C 1
ATOM 716 O O . PHE A 1 89 ? 10.911 7.499 -12.119 1.00 84.81 89 PHE A O 1
ATOM 723 N N . LEU A 1 90 ? 11.502 5.817 -10.747 1.00 84.12 90 LEU A N 1
ATOM 724 C CA . LEU A 1 90 ? 12.903 6.184 -10.608 1.00 84.12 90 LEU A CA 1
ATOM 725 C C . LEU A 1 90 ? 13.654 5.664 -11.839 1.00 84.12 90 LEU A C 1
ATOM 727 O O . LEU A 1 90 ? 13.869 4.462 -11.993 1.00 84.12 90 LEU A O 1
ATOM 731 N N . VAL A 1 91 ? 14.058 6.583 -12.714 1.00 80.00 91 VAL A N 1
ATOM 732 C CA . VAL A 1 91 ? 14.911 6.298 -13.872 1.00 80.00 91 VAL A CA 1
ATOM 733 C C . VAL A 1 91 ? 16.284 6.902 -13.596 1.00 80.00 91 VAL A C 1
ATOM 735 O O . VAL A 1 91 ? 16.405 8.118 -13.463 1.00 80.00 91 VAL A O 1
ATOM 738 N N . ARG A 1 92 ? 17.321 6.063 -13.493 1.00 64.81 92 ARG A N 1
ATOM 739 C CA . ARG A 1 92 ? 18.712 6.537 -13.490 1.00 64.81 92 ARG A CA 1
ATOM 740 C C . ARG A 1 92 ? 19.139 6.773 -14.943 1.00 64.81 92 ARG A C 1
ATOM 742 O O . ARG A 1 92 ? 18.943 5.886 -15.771 1.00 64.81 92 ARG A O 1
ATOM 749 N N . ARG A 1 93 ? 19.639 7.975 -15.239 1.00 54.50 93 ARG A N 1
ATOM 750 C CA . ARG A 1 93 ? 20.351 8.283 -16.487 1.00 54.50 93 ARG A CA 1
ATOM 751 C C . ARG A 1 93 ? 21.818 7.908 -16.353 1.00 54.50 93 ARG A C 1
ATOM 753 O O . ARG A 1 93 ? 22.310 7.961 -15.203 1.00 54.50 93 ARG A O 1
#

Secondary structure (DSSP, 8-state):
--EEEEEETTEEEEEETTS-EEEEEEESEEPPPBTTEEEEEETTEEEEEETTS-EEEEEEESEEPPPBTTEEEEEETTEEEEEETTS-B----

Solvent-accessible surface area (backbone atoms only — not comparable to full-atom values): 5239 Å² total; per-residue (Å²): 117,79,59,46,68,46,77,51,98,82,15,23,22,30,23,39,87,86,67,50,71,66,31,71,56,71,22,68,39,64,51,64,66,32,99,64,32,24,35,35,23,46,96,82,16,24,22,31,25,36,82,80,60,48,68,73,36,71,59,71,25,72,40,65,48,63,49,55,97,64,34,24,49,35,25,55,95,93,39,80,46,43,26,33,83,88,66,49,72,63,75,85,130

Foldseek 3Di:
DQKDWDDDPQFIFIAGPVRHTLGDGDFNDWADADPQKIWTHDPQFIFMDGSNRDTLGPGDFNDWDHDDPQKIWTHDPNDIFIAGSNGHTDDDD

Nearest PDB structures (foldseek):
  8fh3-assembly1_B  TM=5.946E-01  e=1.878E-01  Homo sapiens
  8fgw-assembly1_B  TM=5.279E-01  e=3.445E-01  Homo sapiens
  8bbe-assembly1_C  TM=5.254E-01  e=3.846E-01  Homo sapiens
  8bbg-assembly1_C  TM=5.254E-01  e=3.846E-01  Homo sapiens
  8f5o-assembly1_B  TM=4.161E-01  e=3.846E-01  Leishmania tarentolae

Radius of gyration: 13.21 Å; Cα contacts (8 Å, |Δi|>4): 224; chains: 1; bounding box: 33×23×38 Å

Sequence (93 aa):
EGVAHVKVDGKWGYIDRTGKHIINSQFDEAGHFSEGVANVKVDGKWGYIYKNGKYIIRPQFDEASYFLEGVAGIKVDGKWRYIYKNGNFLVRR